Protein AF-A0A7V9EG16-F1 (afdb_monomer)

Sequence (128 aa):
WAEDGKLARIFVKDVEDPENFGVVLYSEGGAVTDIVEKAGVVDMRFDAPPSSHAVVGLYCYPPDVFDVITRLEPSSRGELEITDVNRHYAAEGRLEAREVEGWWEDAGKHWQHLADIGRRIDETGANK

pLDDT: mean 91.18, std 8.68, range [52.62, 98.0]

Mean predicted aligned error: 4.48 Å

Secondary structure (DSSP, 8-state):
--TTS--EEEEEEE-S-GGGSEEEEE-TTS-EEEEEESBTTTBTT-SS-S-SEEEEEEEE--TTHHHHHTT----TTS---HHHHHHHHHHTT-EEEEEPPS----TTS-HHHHHHHHHHHHHH-S--

Radius of gyration: 15.7 Å; Cα contacts (8 Å, |Δi|>4): 192; chains: 1; bounding box: 40×32×41 Å

Structure (mmCIF, N/CA/C/O backbone):
data_AF-A0A7V9EG16-F1
#
_entry.id   AF-A0A7V9EG16-F1
#
loop_
_atom_site.group_PDB
_atom_site.id
_atom_site.type_symbol
_atom_site.label_atom_id
_atom_site.label_alt_id
_atom_site.label_comp_id
_atom_site.label_asym_id
_atom_site.label_entity_id
_atom_site.label_seq_id
_atom_site.pdbx_PDB_ins_code
_atom_site.Cartn_x
_atom_site.Cartn_y
_atom_site.Cartn_z
_atom_site.occupancy
_atom_site.B_iso_or_equiv
_atom_site.auth_seq_id
_atom_site.auth_comp_id
_atom_site.auth_asym_id
_atom_site.auth_atom_id
_atom_site.pdbx_PDB_model_num
ATOM 1 N N . TRP A 1 1 ? 4.849 -15.185 9.551 1.00 60.38 1 TRP A N 1
ATOM 2 C CA . TRP A 1 1 ? 5.525 -13.888 9.324 1.00 60.38 1 TRP A CA 1
ATOM 3 C C . TRP A 1 1 ? 4.920 -12.760 10.161 1.00 60.38 1 TRP A C 1
ATOM 5 O O . TRP A 1 1 ? 5.605 -11.766 10.359 1.00 60.38 1 TRP A O 1
ATOM 15 N N . ALA A 1 2 ? 3.710 -12.928 10.705 1.00 58.22 2 ALA A N 1
ATOM 16 C CA . ALA A 1 2 ? 3.293 -12.286 11.949 1.00 58.22 2 ALA A CA 1
ATOM 17 C C . ALA A 1 2 ? 3.394 -13.339 13.064 1.00 58.22 2 ALA A C 1
ATOM 19 O O . ALA A 1 2 ? 2.846 -14.426 12.878 1.00 58.22 2 ALA A O 1
ATOM 20 N N . GLU A 1 3 ? 4.119 -13.069 14.152 1.00 57.41 3 GLU A N 1
ATOM 21 C CA . GLU A 1 3 ? 4.308 -14.027 15.262 1.00 57.41 3 GLU A CA 1
ATOM 22 C C . GLU A 1 3 ? 2.968 -14.491 15.860 1.00 57.41 3 GLU A C 1
ATOM 24 O O . GLU A 1 3 ? 2.828 -15.658 16.211 1.00 57.41 3 GLU A O 1
ATOM 29 N N . ASP A 1 4 ? 1.948 -13.628 15.816 1.00 71.69 4 ASP A N 1
ATOM 30 C CA . ASP A 1 4 ? 0.600 -13.918 16.317 1.00 71.69 4 ASP A CA 1
ATOM 31 C C . ASP A 1 4 ? -0.425 -14.264 15.224 1.00 71.69 4 ASP A C 1
ATOM 33 O O . ASP A 1 4 ? -1.602 -14.460 15.521 1.00 71.69 4 ASP A O 1
ATOM 37 N N . GLY A 1 5 ? -0.023 -14.290 13.946 1.00 79.62 5 GLY A N 1
ATOM 38 C CA . GLY A 1 5 ? -0.935 -14.574 12.828 1.00 79.62 5 GLY A CA 1
ATOM 39 C C . GLY A 1 5 ? -2.084 -13.569 12.666 1.00 79.62 5 GLY A C 1
ATOM 40 O O . GLY A 1 5 ? -3.101 -13.917 12.080 1.00 79.62 5 GLY A O 1
ATOM 41 N N . LYS A 1 6 ? -1.940 -12.347 13.200 1.00 88.62 6 LYS A N 1
ATOM 42 C CA . LYS A 1 6 ? -2.980 -11.300 13.204 1.00 88.62 6 LYS A CA 1
ATOM 43 C C . LYS A 1 6 ? -2.668 -10.087 12.334 1.00 88.62 6 LYS A C 1
ATOM 45 O O . LYS A 1 6 ? -3.546 -9.250 12.159 1.00 88.62 6 LYS A O 1
ATOM 50 N N . LEU A 1 7 ? -1.455 -9.951 11.811 1.00 95.12 7 LEU A N 1
ATOM 51 C CA . LEU A 1 7 ? -1.081 -8.783 11.011 1.00 95.12 7 LEU A CA 1
ATOM 52 C C . LEU A 1 7 ? -1.292 -9.060 9.526 1.00 95.12 7 LEU A C 1
ATOM 54 O O . LEU A 1 7 ? -1.050 -10.174 9.060 1.00 95.12 7 LEU A O 1
ATOM 58 N N . ALA A 1 8 ? -1.718 -8.032 8.806 1.00 96.75 8 ALA A N 1
ATOM 59 C CA . ALA A 1 8 ? -1.661 -7.951 7.359 1.00 96.75 8 ALA A CA 1
ATOM 60 C C . ALA A 1 8 ? -0.330 -7.323 6.934 1.00 96.75 8 ALA A C 1
ATOM 62 O O . ALA A 1 8 ? 0.271 -6.534 7.668 1.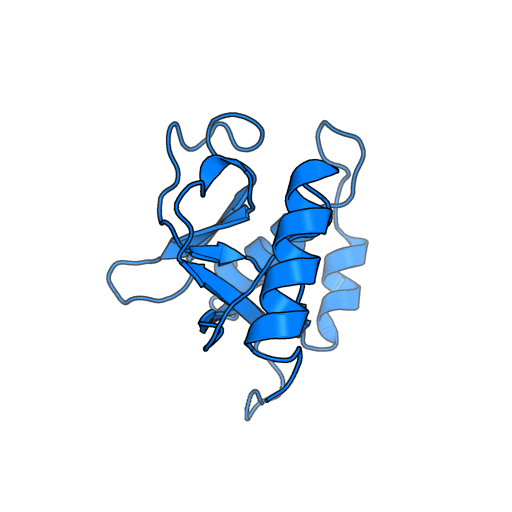00 96.75 8 ALA A O 1
ATOM 63 N N . ARG A 1 9 ? 0.138 -7.662 5.737 1.00 96.12 9 ARG A N 1
ATOM 64 C CA . ARG A 1 9 ? 1.346 -7.087 5.160 1.00 96.12 9 ARG A CA 1
ATOM 65 C C . ARG A 1 9 ? 1.148 -6.781 3.693 1.00 96.12 9 ARG A C 1
ATOM 67 O O . ARG A 1 9 ? 0.793 -7.657 2.906 1.00 96.12 9 ARG A O 1
ATOM 74 N N . ILE A 1 10 ? 1.453 -5.538 3.361 1.00 97.19 10 ILE A N 1
ATOM 75 C CA . ILE A 1 10 ? 1.633 -5.061 2.000 1.00 97.19 10 ILE A CA 1
ATOM 76 C C . ILE A 1 10 ? 3.116 -4.890 1.721 1.00 97.19 10 ILE A C 1
ATOM 78 O O . ILE A 1 10 ? 3.937 -4.711 2.629 1.00 97.19 10 ILE A O 1
ATOM 82 N N . PHE A 1 11 ? 3.444 -4.932 0.442 1.00 97.00 11 PHE A N 1
ATOM 83 C CA . PHE A 1 11 ? 4.778 -4.642 -0.038 1.00 97.00 11 PHE A CA 1
ATOM 84 C C . PHE A 1 11 ? 4.753 -3.324 -0.792 1.00 97.00 11 PHE A C 1
ATOM 86 O O . PHE A 1 11 ? 3.759 -3.008 -1.442 1.00 97.00 11 PHE A O 1
ATOM 93 N N . VAL A 1 12 ? 5.817 -2.539 -0.666 1.00 97.31 12 VAL A N 1
ATOM 94 C CA . VAL A 1 12 ? 5.898 -1.215 -1.278 1.00 97.31 12 VAL A CA 1
ATOM 95 C C . VAL A 1 12 ? 7.167 -1.043 -2.085 1.00 97.31 12 VAL A C 1
ATOM 97 O O . VAL A 1 12 ? 8.184 -1.686 -1.812 1.00 97.31 12 VAL A O 1
ATOM 100 N N . LYS A 1 13 ? 7.103 -0.149 -3.065 1.00 96.06 13 LYS A N 1
ATOM 101 C CA . LYS A 1 13 ? 8.253 0.306 -3.831 1.00 96.06 13 LYS A CA 1
ATOM 102 C C . LYS A 1 13 ? 8.255 1.828 -3.893 1.00 96.06 13 LYS A C 1
ATOM 104 O O . LYS A 1 13 ? 7.205 2.427 -4.104 1.00 96.06 13 LYS A O 1
ATOM 109 N N . ASP A 1 14 ? 9.427 2.425 -3.708 1.00 95.62 14 ASP A N 1
ATOM 110 C CA . ASP A 1 14 ? 9.649 3.834 -4.027 1.00 95.62 14 ASP A CA 1
ATOM 111 C C . ASP A 1 14 ? 9.601 4.029 -5.551 1.00 95.62 14 ASP A C 1
ATOM 113 O O . ASP A 1 14 ? 10.324 3.346 -6.287 1.00 95.62 14 ASP A O 1
ATOM 117 N N . VAL A 1 15 ? 8.706 4.900 -6.020 1.00 92.94 15 VAL A N 1
ATOM 118 C CA . VAL A 1 15 ? 8.456 5.155 -7.446 1.00 92.94 15 VAL A CA 1
ATOM 119 C C . VAL A 1 15 ? 8.457 6.646 -7.758 1.00 92.94 15 VAL A C 1
ATOM 121 O O . VAL A 1 15 ? 8.115 7.478 -6.920 1.00 92.94 15 VAL A O 1
ATOM 124 N N . GLU A 1 16 ? 8.795 6.982 -9.001 1.00 91.69 16 GLU A N 1
ATOM 125 C CA . GLU A 1 16 ? 8.799 8.369 -9.479 1.00 91.69 16 GLU A CA 1
ATOM 126 C C . GLU A 1 16 ? 7.392 8.896 -9.808 1.00 91.69 16 GLU A C 1
ATOM 128 O O . GLU A 1 16 ? 7.182 10.106 -9.774 1.00 91.69 16 GLU A O 1
ATOM 133 N N . ASP A 1 17 ? 6.432 8.007 -10.096 1.00 91.31 17 ASP A N 1
ATOM 134 C CA . ASP A 1 17 ? 5.059 8.326 -10.518 1.00 91.31 17 ASP A CA 1
ATOM 135 C C . ASP A 1 17 ? 3.966 7.776 -9.562 1.00 91.31 17 ASP A C 1
ATOM 137 O O . ASP A 1 17 ? 3.110 6.978 -9.972 1.00 91.31 17 ASP A O 1
ATOM 141 N N . PRO A 1 18 ? 3.983 8.152 -8.265 1.00 94.44 18 PRO A N 1
ATOM 142 C CA . PRO A 1 18 ? 3.109 7.586 -7.233 1.00 94.44 18 PRO A CA 1
ATOM 143 C C . PRO A 1 18 ? 1.606 7.822 -7.453 1.00 94.44 18 PRO A C 1
ATOM 145 O O . PRO A 1 18 ? 0.785 7.047 -6.965 1.00 94.44 18 PRO A O 1
ATOM 148 N N . GLU A 1 19 ? 1.214 8.845 -8.210 1.00 91.88 19 GLU A N 1
ATOM 149 C CA . GLU A 1 19 ? -0.182 9.166 -8.529 1.00 91.88 19 GLU A CA 1
ATOM 150 C C . GLU A 1 19 ? -0.908 8.064 -9.317 1.00 91.88 19 GLU A C 1
ATOM 152 O O . GLU A 1 19 ? -2.139 8.003 -9.320 1.00 91.88 19 GLU A O 1
ATOM 157 N N . ASN A 1 20 ? -0.158 7.168 -9.963 1.00 90.31 20 ASN A N 1
ATOM 158 C CA . ASN A 1 20 ? -0.713 6.065 -10.742 1.00 90.31 20 ASN A CA 1
ATOM 159 C C . ASN A 1 20 ? -1.129 4.859 -9.885 1.00 90.31 20 ASN A C 1
ATOM 161 O O . ASN A 1 20 ? -1.745 3.928 -10.417 1.00 90.31 20 ASN A O 1
ATOM 165 N N . PHE A 1 21 ? -0.836 4.873 -8.581 1.00 92.31 21 PHE A N 1
ATOM 166 C CA . PHE A 1 21 ? -0.960 3.718 -7.693 1.00 92.31 21 PHE A CA 1
ATOM 167 C C . PHE A 1 21 ? -1.740 4.021 -6.408 1.00 92.31 21 PHE A C 1
ATOM 169 O O . PHE A 1 21 ? -2.019 5.171 -6.066 1.00 92.31 21 PHE A O 1
ATOM 176 N N . GLY A 1 22 ? -2.064 2.960 -5.666 1.00 94.50 22 GLY A N 1
ATOM 177 C CA . GLY A 1 22 ? -2.352 3.066 -4.240 1.00 94.50 22 GLY A CA 1
ATOM 178 C C . GLY A 1 22 ? -1.058 3.333 -3.476 1.00 94.50 22 GLY A C 1
ATOM 179 O O . GLY A 1 22 ? -0.113 2.556 -3.597 1.00 94.50 22 GLY A O 1
ATOM 180 N N . VAL A 1 23 ? -0.997 4.415 -2.704 1.00 97.00 23 VAL A N 1
ATOM 181 C CA . VAL A 1 23 ? 0.203 4.818 -1.951 1.00 97.00 23 VAL A CA 1
ATOM 182 C C . VAL A 1 23 ? -0.044 4.840 -0.455 1.00 97.00 23 VAL A C 1
ATOM 184 O O . VAL A 1 23 ? -1.166 5.046 0.010 1.00 97.00 23 VAL A O 1
ATOM 187 N N . VAL A 1 24 ? 1.012 4.618 0.318 1.00 98.00 24 VAL A N 1
ATOM 188 C CA . VAL A 1 24 ? 0.899 4.503 1.772 1.00 98.00 24 VAL A CA 1
ATOM 189 C C . VAL A 1 24 ? 0.874 5.874 2.441 1.00 98.00 24 VAL A C 1
ATOM 191 O O . VAL A 1 24 ? 1.707 6.733 2.151 1.00 98.00 24 VAL A O 1
ATOM 194 N N . LEU A 1 25 ? -0.045 6.064 3.388 1.00 98.00 25 LEU A N 1
ATOM 195 C CA . LEU A 1 25 ? 0.019 7.144 4.364 1.00 98.00 25 LEU A CA 1
ATOM 196 C C . LEU A 1 25 ? 0.623 6.608 5.663 1.00 98.00 25 LEU A C 1
ATOM 198 O O . LEU A 1 25 ? 0.145 5.622 6.232 1.00 98.00 25 LEU A O 1
ATOM 202 N N . TYR A 1 26 ? 1.662 7.284 6.142 1.00 97.38 26 TYR A N 1
ATOM 203 C CA . TYR A 1 26 ? 2.315 6.969 7.404 1.00 97.38 26 TYR A CA 1
ATOM 204 C C . TYR A 1 26 ? 1.930 7.985 8.480 1.00 97.38 26 TYR A C 1
ATOM 206 O O . TYR A 1 26 ? 1.737 9.169 8.206 1.00 97.38 26 TYR A O 1
ATOM 214 N N . SER A 1 27 ? 1.867 7.529 9.727 1.00 96.50 27 SER A N 1
ATOM 215 C CA . SER A 1 27 ? 1.940 8.418 10.891 1.00 96.50 27 SER A CA 1
ATOM 216 C C . SER A 1 27 ? 3.359 8.965 11.075 1.00 96.50 27 SER A C 1
ATOM 218 O O . SER A 1 27 ? 4.321 8.424 10.529 1.00 96.50 27 SER A O 1
ATOM 220 N N . GLU A 1 28 ? 3.517 9.970 11.941 1.00 94.75 28 GLU A N 1
ATOM 221 C CA . GLU A 1 28 ? 4.836 10.484 12.348 1.00 94.75 28 GLU A CA 1
ATOM 222 C C . GLU A 1 28 ? 5.756 9.392 12.929 1.00 94.75 28 GLU A C 1
ATOM 224 O O . GLU A 1 28 ? 6.974 9.473 12.806 1.00 94.75 28 GLU A O 1
ATOM 229 N N . GLY A 1 29 ? 5.181 8.344 13.532 1.00 93.44 29 GLY A N 1
ATOM 230 C CA . GLY A 1 29 ? 5.916 7.195 14.068 1.00 93.44 29 GLY A CA 1
ATOM 231 C C . GLY A 1 29 ? 6.274 6.120 13.034 1.00 93.44 29 GLY A C 1
ATOM 232 O O . GLY A 1 29 ? 6.800 5.078 13.417 1.00 93.44 29 GLY A O 1
ATOM 233 N N . GLY A 1 30 ? 5.957 6.324 11.751 1.00 93.19 30 GLY A N 1
ATOM 234 C CA . GLY A 1 30 ? 6.242 5.377 10.667 1.00 93.19 30 GLY A CA 1
ATOM 235 C C . GLY A 1 30 ? 5.267 4.198 10.553 1.00 93.19 30 GLY A C 1
ATOM 236 O O . GLY A 1 30 ? 5.469 3.318 9.720 1.00 93.19 30 GLY A O 1
ATOM 237 N N . ALA A 1 31 ? 4.199 4.162 11.356 1.00 95.56 31 ALA A N 1
ATOM 238 C CA . ALA A 1 31 ? 3.136 3.163 11.211 1.00 95.56 31 ALA A CA 1
ATOM 239 C C . ALA A 1 31 ? 2.211 3.513 10.036 1.00 95.56 31 ALA A C 1
ATOM 241 O O . ALA A 1 31 ? 1.925 4.693 9.829 1.00 95.56 31 ALA A O 1
ATOM 242 N N . VAL A 1 32 ? 1.718 2.502 9.313 1.00 97.62 32 VAL A N 1
ATOM 243 C CA . VAL A 1 32 ? 0.745 2.679 8.223 1.00 97.62 32 VAL A CA 1
ATOM 244 C C . VAL A 1 32 ? -0.620 3.036 8.802 1.00 97.62 32 VAL A C 1
ATOM 246 O O . VAL A 1 32 ? -1.158 2.277 9.605 1.00 97.62 32 VAL A O 1
ATOM 249 N N . THR A 1 33 ? -1.181 4.172 8.395 1.00 97.31 33 THR A N 1
ATOM 250 C CA . THR A 1 33 ? -2.466 4.675 8.911 1.00 97.31 33 THR A CA 1
ATOM 251 C C . THR A 1 33 ? -3.578 4.692 7.874 1.00 97.31 33 THR A C 1
ATOM 253 O O . THR A 1 33 ? -4.745 4.596 8.244 1.00 97.31 33 THR A O 1
ATOM 256 N N . ASP A 1 34 ? -3.242 4.792 6.590 1.00 97.56 34 ASP A N 1
ATOM 257 C CA . ASP A 1 34 ? -4.199 4.753 5.482 1.00 97.56 34 ASP A CA 1
ATOM 258 C C . ASP A 1 34 ? -3.475 4.306 4.199 1.00 97.56 34 ASP A C 1
ATOM 260 O O . ASP A 1 34 ? -2.243 4.321 4.124 1.00 97.56 34 ASP A O 1
ATOM 264 N N . ILE A 1 35 ? -4.247 3.934 3.183 1.00 97.19 35 ILE A N 1
ATOM 265 C CA . ILE A 1 35 ? -3.784 3.764 1.805 1.00 97.19 35 ILE A CA 1
ATOM 266 C C . ILE A 1 35 ? -4.605 4.704 0.926 1.00 97.19 35 ILE A C 1
ATOM 268 O O . ILE A 1 35 ? -5.831 4.744 1.013 1.00 97.19 35 ILE A O 1
ATOM 272 N N . VAL A 1 36 ? -3.948 5.468 0.066 1.00 95.81 36 VAL A N 1
ATOM 273 C CA . VAL A 1 36 ? -4.590 6.454 -0.806 1.00 95.81 36 VAL A CA 1
ATOM 274 C C . VAL A 1 36 ? -4.560 5.933 -2.235 1.00 95.81 36 VAL A C 1
ATOM 276 O O . VAL A 1 36 ? -3.495 5.865 -2.840 1.00 95.81 36 VAL A O 1
ATOM 279 N N . GLU A 1 37 ? -5.718 5.549 -2.772 1.00 94.38 37 GLU A N 1
ATOM 280 C CA . GLU A 1 37 ? -5.845 5.105 -4.165 1.00 94.38 37 GLU A CA 1
ATOM 281 C C . GLU A 1 37 ? -5.759 6.311 -5.107 1.00 94.38 37 GLU A C 1
ATOM 283 O O . GLU A 1 37 ? -6.661 7.147 -5.091 1.00 94.38 37 GLU A O 1
ATOM 288 N N . LYS A 1 38 ? -4.697 6.403 -5.921 1.00 91.56 38 LYS A N 1
ATOM 289 C CA . LYS A 1 38 ? -4.518 7.405 -6.993 1.00 91.56 38 LYS A CA 1
ATOM 290 C C . LYS A 1 38 ? -4.964 8.810 -6.581 1.00 91.56 38 LYS A C 1
ATOM 292 O O . LYS A 1 38 ? -6.013 9.299 -7.020 1.00 91.56 38 LYS A O 1
ATOM 297 N N . ALA A 1 39 ? -4.190 9.415 -5.678 1.00 93.69 39 ALA A N 1
ATOM 298 C CA . ALA A 1 39 ? -4.488 10.714 -5.074 1.00 93.69 39 ALA A CA 1
ATOM 299 C C . ALA A 1 39 ? -4.897 11.761 -6.129 1.00 93.69 39 ALA A C 1
ATOM 301 O O . ALA A 1 39 ? -4.234 11.912 -7.154 1.00 93.69 39 ALA A O 1
ATOM 302 N N . GLY A 1 40 ? -6.011 12.454 -5.888 1.00 91.81 40 GLY A N 1
ATOM 303 C CA . GLY A 1 40 ? -6.545 13.498 -6.768 1.00 91.81 40 GLY A CA 1
ATOM 304 C C . GLY A 1 40 ? -7.317 12.987 -7.992 1.00 91.81 40 GLY A C 1
ATOM 305 O O . GLY A 1 40 ? -7.870 13.795 -8.739 1.00 91.81 40 GLY A O 1
ATOM 306 N N . VAL A 1 41 ? -7.383 11.667 -8.201 1.00 89.50 41 VAL A N 1
ATOM 307 C CA . VAL A 1 41 ? -8.110 11.038 -9.318 1.00 89.50 41 VAL A CA 1
ATOM 308 C C . VAL A 1 41 ? -9.193 10.089 -8.818 1.00 89.50 41 VAL A C 1
ATOM 310 O O . VAL A 1 41 ? -10.334 10.163 -9.275 1.00 89.50 41 VAL A O 1
ATOM 313 N N . VAL A 1 42 ? -8.843 9.187 -7.897 1.00 88.69 42 VAL A N 1
ATOM 314 C CA . VAL A 1 42 ? -9.788 8.232 -7.296 1.00 88.69 42 VAL A CA 1
ATOM 315 C C . VAL A 1 42 ? -10.097 8.644 -5.864 1.00 88.69 42 VAL A C 1
ATOM 317 O O . VAL A 1 42 ? -11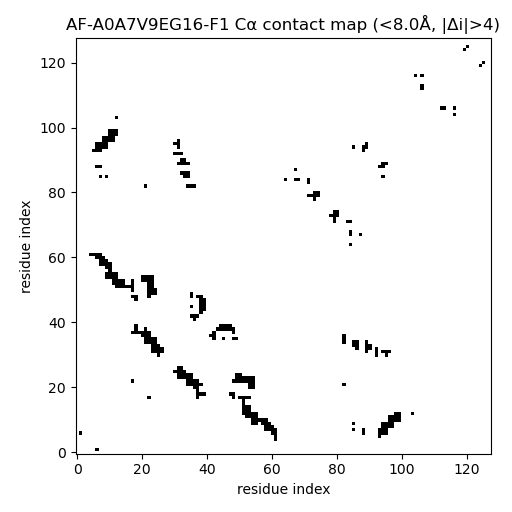.263 8.804 -5.504 1.00 88.69 42 VAL A O 1
ATOM 320 N N . ASP A 1 43 ? -9.063 8.872 -5.058 1.00 90.19 43 ASP A N 1
ATOM 321 C CA . ASP A 1 43 ? -9.213 9.404 -3.711 1.00 90.19 43 ASP A CA 1
ATOM 322 C C . ASP A 1 43 ? -9.052 10.929 -3.699 1.00 90.19 43 ASP A C 1
ATOM 324 O O . ASP A 1 43 ? -7.946 11.470 -3.743 1.00 90.19 43 ASP A O 1
ATOM 328 N N . MET A 1 44 ? -10.185 11.626 -3.617 1.00 91.88 44 MET A N 1
ATOM 329 C CA . MET A 1 44 ? -10.251 13.091 -3.613 1.00 91.88 44 MET A CA 1
ATOM 330 C C . MET A 1 44 ? -9.958 13.713 -2.239 1.00 91.88 44 MET A C 1
ATOM 332 O O . MET A 1 44 ? -10.038 14.930 -2.095 1.00 91.88 44 MET A O 1
ATOM 336 N N . ARG A 1 45 ? -9.651 12.911 -1.206 1.00 94.12 45 ARG A N 1
ATOM 337 C CA . ARG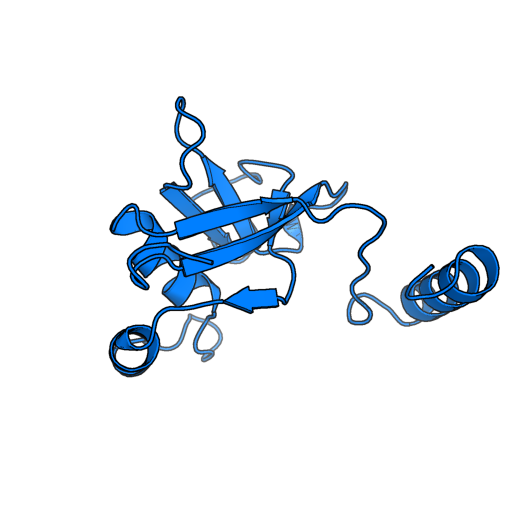 A 1 45 ? -9.240 13.438 0.110 1.00 94.12 45 ARG A CA 1
ATOM 338 C C . ARG A 1 45 ? -7.828 14.035 0.074 1.00 94.12 45 ARG A C 1
ATOM 340 O O . ARG A 1 45 ? -7.461 14.759 0.996 1.00 94.12 45 ARG A O 1
ATOM 347 N N . PHE A 1 46 ? -7.053 13.719 -0.964 1.00 94.25 46 PHE A N 1
ATOM 348 C CA . PHE A 1 46 ? -5.661 14.119 -1.133 1.00 94.25 46 PHE A CA 1
ATOM 349 C C . PHE A 1 46 ? -5.452 14.714 -2.527 1.00 94.25 46 PHE A C 1
ATOM 351 O O . PHE A 1 46 ? -5.703 14.040 -3.520 1.00 94.25 46 PHE A O 1
ATOM 358 N N . ASP A 1 47 ? -4.940 15.943 -2.601 1.00 94.31 47 ASP A N 1
ATOM 359 C CA . ASP A 1 47 ? -4.621 16.603 -3.879 1.00 94.31 47 ASP A CA 1
ATOM 360 C C . ASP A 1 47 ? -3.286 16.125 -4.483 1.00 94.31 47 ASP A C 1
ATOM 362 O O . ASP A 1 47 ? -3.000 16.376 -5.652 1.00 94.31 47 ASP A O 1
ATOM 366 N N . ALA A 1 48 ? -2.451 15.454 -3.683 1.00 95.31 48 ALA A N 1
ATOM 367 C CA . ALA A 1 48 ? -1.173 14.884 -4.093 1.00 95.31 48 ALA A CA 1
ATOM 368 C C . ALA A 1 48 ? -0.848 13.620 -3.271 1.00 95.31 48 ALA A C 1
ATOM 370 O O . ALA A 1 48 ? -1.332 13.493 -2.139 1.00 95.31 48 ALA A O 1
ATOM 371 N N . PRO A 1 49 ? -0.022 12.695 -3.797 1.00 96.88 49 PRO A N 1
ATOM 372 C CA . PRO A 1 49 ? 0.391 11.491 -3.078 1.00 96.88 49 PRO A CA 1
ATOM 373 C C . PRO A 1 49 ? 1.090 11.827 -1.746 1.00 96.88 49 PRO A C 1
ATOM 375 O O . PRO A 1 49 ? 2.053 12.596 -1.746 1.00 96.88 49 PRO A O 1
ATOM 378 N N . PRO A 1 50 ? 0.656 11.261 -0.602 1.00 96.44 50 PRO A N 1
ATOM 379 C CA . PRO A 1 50 ? 1.284 11.519 0.699 1.00 96.44 50 PRO A CA 1
ATOM 380 C C . PRO A 1 50 ? 2.661 10.858 0.870 1.00 96.44 50 PRO A C 1
ATOM 382 O O . PRO A 1 50 ? 3.386 11.184 1.809 1.00 96.44 50 PRO A O 1
ATOM 385 N N . SER A 1 51 ? 3.017 9.916 -0.003 1.00 97.50 51 SER A N 1
ATOM 386 C CA . SER A 1 51 ? 4.346 9.315 -0.090 1.00 97.50 51 SER A CA 1
ATOM 387 C C . SER A 1 51 ? 4.617 8.825 -1.514 1.00 97.50 51 SER A C 1
ATOM 389 O O . SER A 1 51 ? 3.692 8.705 -2.321 1.00 97.50 51 SER A O 1
ATOM 391 N N . SER A 1 52 ? 5.879 8.513 -1.807 1.00 96.69 52 SER A N 1
ATOM 392 C CA . SER A 1 52 ? 6.296 7.832 -3.039 1.00 96.69 52 SER A CA 1
ATOM 393 C C . SER A 1 52 ? 6.220 6.300 -2.941 1.00 96.69 52 SER A C 1
ATOM 395 O O . SER A 1 52 ? 6.562 5.599 -3.889 1.00 96.69 52 SER A O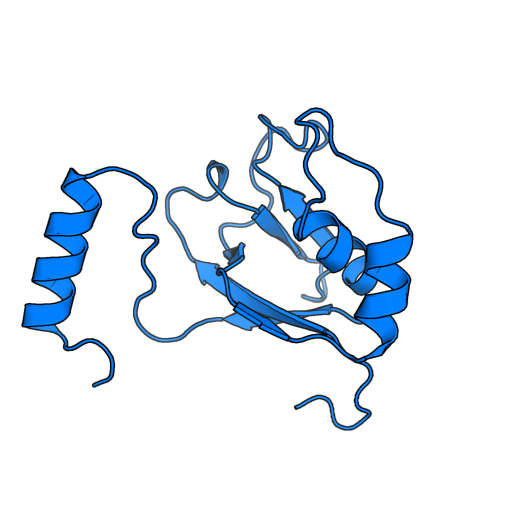 1
ATOM 397 N N . HIS A 1 53 ? 5.766 5.753 -1.807 1.00 97.56 53 HIS A N 1
ATOM 398 C CA . HIS A 1 53 ? 5.677 4.311 -1.587 1.00 97.56 53 HIS A CA 1
ATOM 399 C C . HIS A 1 53 ? 4.393 3.744 -2.196 1.00 97.56 53 HIS A C 1
ATOM 401 O O . HIS A 1 53 ? 3.341 3.704 -1.548 1.00 97.56 53 HIS A O 1
ATOM 407 N N . ALA A 1 54 ? 4.501 3.275 -3.437 1.00 96.25 54 ALA A N 1
ATOM 408 C CA . ALA A 1 54 ? 3.435 2.581 -4.143 1.00 96.25 54 ALA A CA 1
ATOM 409 C C . ALA A 1 54 ? 3.270 1.151 -3.623 1.00 96.25 54 ALA A C 1
ATOM 411 O O . ALA A 1 54 ? 4.249 0.425 -3.433 1.00 96.25 54 ALA A O 1
ATOM 412 N N . VAL A 1 55 ? 2.022 0.739 -3.412 1.00 96.44 55 VAL A N 1
ATOM 413 C CA . VAL A 1 55 ? 1.667 -0.623 -3.020 1.00 96.44 55 VAL A CA 1
ATOM 414 C C . VAL A 1 55 ? 1.877 -1.558 -4.207 1.00 96.44 55 VAL A C 1
ATOM 416 O O . VAL A 1 55 ? 1.232 -1.446 -5.247 1.00 96.44 55 VAL A O 1
ATOM 419 N N . VAL A 1 56 ? 2.779 -2.513 -4.022 1.00 94.62 56 VAL A N 1
ATOM 420 C CA . VAL A 1 56 ? 3.046 -3.598 -4.961 1.00 94.62 56 VAL A CA 1
ATOM 421 C C . VAL A 1 56 ? 1.879 -4.586 -4.934 1.00 94.62 56 VAL A C 1
ATOM 423 O O . VAL A 1 56 ? 1.265 -4.807 -3.891 1.00 94.62 56 VAL A O 1
ATOM 426 N N . GLY A 1 57 ? 1.613 -5.236 -6.071 1.00 92.75 57 GLY A N 1
ATOM 427 C CA . GLY A 1 57 ? 0.596 -6.282 -6.244 1.00 92.75 57 GLY A CA 1
ATOM 428 C C . GLY A 1 57 ? 0.867 -7.598 -5.494 1.00 92.75 57 GLY A C 1
ATOM 429 O O . GLY A 1 57 ? 0.621 -8.674 -6.034 1.00 92.75 57 GLY A O 1
ATOM 430 N N . LEU A 1 58 ? 1.407 -7.530 -4.276 1.00 94.12 58 LEU A N 1
ATOM 431 C CA . LEU A 1 58 ? 1.660 -8.649 -3.378 1.00 94.12 58 LEU A CA 1
ATOM 432 C C . LEU A 1 58 ? 1.080 -8.315 -2.003 1.00 94.12 58 LEU A C 1
ATOM 434 O O . LEU A 1 58 ? 1.465 -7.333 -1.369 1.00 94.12 58 LEU A O 1
ATOM 438 N N . TYR A 1 59 ? 0.178 -9.169 -1.531 1.00 95.69 59 TYR A N 1
ATOM 439 C CA . TYR A 1 59 ? -0.584 -8.942 -0.311 1.00 95.69 59 TYR A CA 1
ATOM 440 C C . TYR A 1 59 ? -0.610 -10.218 0.516 1.00 95.69 59 TYR A C 1
ATOM 442 O O . TYR A 1 59 ? -0.881 -11.302 -0.006 1.00 95.69 59 TYR A O 1
ATOM 450 N N . CYS A 1 60 ? -0.363 -10.093 1.814 1.00 96.06 60 CYS A N 1
ATOM 451 C CA . CYS A 1 60 ? -0.460 -11.205 2.743 1.00 96.06 60 CYS A CA 1
ATOM 452 C C . CYS A 1 60 ? -1.413 -10.822 3.877 1.00 96.06 60 CYS A C 1
ATOM 454 O O . CYS A 1 60 ? -1.177 -9.836 4.571 1.00 96.06 60 CYS A O 1
ATOM 456 N N . TYR A 1 61 ? -2.461 -11.616 4.099 1.00 96.44 61 TYR A N 1
ATOM 457 C CA . TYR A 1 61 ? -3.482 -11.323 5.106 1.00 96.44 61 TYR A CA 1
ATOM 458 C C . TYR A 1 61 ? -3.681 -12.472 6.098 1.00 96.44 61 TYR A C 1
ATOM 460 O O . TYR A 1 61 ? -3.430 -13.634 5.755 1.00 96.44 61 TYR A O 1
ATOM 468 N N . PRO A 1 62 ? -4.155 -12.169 7.318 1.00 95.81 62 PRO A N 1
ATOM 469 C CA . PRO A 1 62 ? -4.681 -13.180 8.217 1.00 95.81 62 PRO A CA 1
ATOM 470 C C . PRO A 1 62 ? -6.024 -13.747 7.717 1.00 95.81 62 PRO A C 1
ATOM 472 O O . PRO A 1 62 ? -6.673 -13.141 6.864 1.00 95.81 62 PRO A O 1
ATOM 475 N N . PRO A 1 63 ? -6.471 -14.910 8.235 1.00 95.06 63 PRO A N 1
ATOM 476 C CA . PRO A 1 63 ? -7.703 -15.557 7.772 1.00 95.06 63 PRO A CA 1
ATOM 477 C C . PRO A 1 63 ? -8.982 -14.723 7.934 1.00 95.06 63 PRO A C 1
ATOM 479 O O . PRO A 1 63 ? -9.948 -14.964 7.218 1.00 95.06 63 PRO A O 1
ATOM 482 N N . ASP A 1 64 ? -9.005 -13.744 8.841 1.00 95.50 64 ASP A N 1
ATOM 483 C CA . ASP A 1 64 ? -10.151 -12.844 9.033 1.00 95.50 64 ASP A CA 1
ATOM 484 C C . ASP A 1 64 ? -10.408 -11.923 7.827 1.00 95.50 64 ASP A C 1
ATOM 486 O O . ASP A 1 64 ? -11.472 -11.317 7.739 1.00 95.50 64 ASP A O 1
ATOM 490 N N . VAL A 1 65 ? -9.503 -11.882 6.840 1.00 97.25 65 VAL A N 1
ATOM 491 C CA . VAL A 1 65 ? -9.706 -11.146 5.582 1.00 97.25 65 VAL A CA 1
ATOM 492 C C . VAL A 1 65 ? -10.972 -11.581 4.856 1.00 97.25 65 VAL A C 1
ATOM 494 O O . VAL A 1 65 ? -11.619 -10.762 4.209 1.00 97.25 65 VAL A O 1
ATOM 497 N N . PHE A 1 66 ? -11.371 -12.849 4.992 1.00 96.88 66 PHE A N 1
ATOM 498 C CA . PHE A 1 66 ? -12.597 -13.350 4.379 1.00 96.88 66 PHE A CA 1
ATOM 499 C C . PHE A 1 66 ? -13.850 -12.688 4.970 1.00 96.88 66 PHE A C 1
ATOM 501 O O . PHE A 1 66 ? -14.815 -12.462 4.244 1.00 96.88 66 PHE A O 1
ATOM 508 N N . ASP A 1 67 ? -13.824 -12.294 6.244 1.00 96.69 67 ASP A N 1
ATOM 509 C CA . ASP A 1 67 ? -14.913 -11.521 6.842 1.00 96.69 67 ASP A CA 1
ATOM 510 C C . ASP A 1 67 ? -14.894 -10.071 6.343 1.00 96.69 67 ASP A C 1
ATOM 512 O O . ASP A 1 67 ? -15.951 -9.494 6.091 1.00 96.69 67 ASP A O 1
ATOM 516 N N . VAL A 1 68 ? -13.705 -9.493 6.140 1.00 96.75 68 VAL A N 1
ATOM 517 C CA . VAL A 1 68 ? -13.535 -8.129 5.610 1.00 96.75 68 VAL A CA 1
ATOM 518 C C . VAL A 1 68 ? -14.085 -8.020 4.189 1.00 96.75 68 VAL A C 1
ATOM 520 O O . VAL A 1 68 ? -14.930 -7.166 3.926 1.00 96.75 68 VAL A O 1
ATOM 523 N N . ILE A 1 69 ? -13.677 -8.917 3.283 1.00 96.88 69 ILE A N 1
ATOM 524 C CA . ILE A 1 69 ? -14.092 -8.863 1.870 1.00 96.88 69 ILE A CA 1
ATOM 525 C C . ILE A 1 69 ? -15.607 -9.008 1.694 1.00 96.88 69 ILE A C 1
ATOM 527 O O . ILE A 1 69 ? -16.166 -8.430 0.768 1.00 96.88 69 ILE A O 1
ATOM 531 N N . THR A 1 70 ? -16.291 -9.743 2.581 1.00 96.81 70 THR A N 1
ATOM 532 C CA . THR A 1 70 ? -17.754 -9.926 2.493 1.00 96.81 70 THR A CA 1
ATOM 533 C C . THR A 1 70 ? -18.545 -8.661 2.812 1.00 96.81 70 THR A C 1
ATOM 535 O O . THR A 1 70 ? -19.733 -8.597 2.503 1.00 96.81 70 THR A O 1
ATOM 538 N N . ARG A 1 71 ? -17.903 -7.665 3.432 1.00 95.62 71 ARG A N 1
ATOM 539 C CA . ARG A 1 71 ? -18.512 -6.391 3.834 1.00 95.62 71 ARG A CA 1
ATOM 540 C C . ARG A 1 71 ? -18.139 -5.232 2.914 1.00 95.62 71 ARG A C 1
ATOM 542 O O . ARG A 1 71 ? -18.609 -4.125 3.152 1.00 95.62 71 ARG A O 1
ATOM 549 N N . LEU A 1 72 ? -17.281 -5.463 1.919 1.00 95.38 72 LEU A N 1
ATOM 550 C CA . LEU A 1 72 ? -16.896 -4.421 0.974 1.00 95.38 72 LEU A CA 1
ATOM 551 C C . LEU A 1 72 ? -18.084 -4.014 0.105 1.00 95.38 72 LEU A C 1
ATOM 553 O O . LEU A 1 72 ? -18.882 -4.849 -0.325 1.00 95.38 72 LEU A O 1
ATOM 557 N N . GLU A 1 73 ? -18.148 -2.723 -0.192 1.00 94.19 73 GLU A N 1
ATOM 558 C CA . GLU A 1 73 ? -19.089 -2.155 -1.145 1.00 94.19 73 GLU A CA 1
ATOM 559 C C . GLU A 1 73 ? -18.342 -1.790 -2.434 1.00 94.19 73 GLU A C 1
ATOM 561 O O . GLU A 1 73 ? -17.174 -1.400 -2.371 1.00 94.19 73 GLU A O 1
ATOM 566 N N . PRO A 1 74 ? -18.973 -1.920 -3.614 1.00 93.50 74 PRO A N 1
ATOM 567 C CA . PRO A 1 74 ? -18.352 -1.491 -4.858 1.00 93.50 74 PRO A CA 1
ATOM 568 C C . PRO A 1 74 ? -17.998 -0.000 -4.830 1.00 93.50 74 PRO A C 1
ATOM 570 O O . PRO A 1 74 ? -18.804 0.831 -4.406 1.00 93.50 74 PRO A O 1
ATOM 573 N N . SE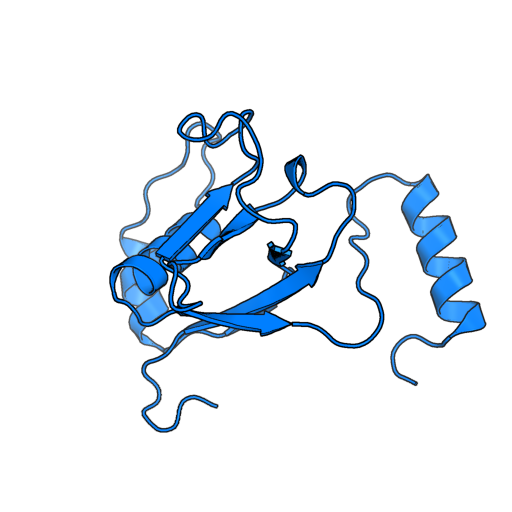R A 1 75 ? -16.821 0.344 -5.347 1.00 87.12 75 SER A N 1
ATOM 574 C CA . SER A 1 75 ? -16.389 1.726 -5.532 1.00 87.12 75 SER A CA 1
ATOM 575 C C . SER A 1 75 ? -17.255 2.453 -6.568 1.00 87.12 75 SER A C 1
ATOM 577 O O . SER A 1 75 ? -18.122 1.869 -7.225 1.00 87.12 75 SER A O 1
ATOM 579 N N . SER A 1 76 ? -16.984 3.740 -6.799 1.00 84.94 76 SER A N 1
ATOM 580 C CA . SER A 1 76 ? -17.618 4.506 -7.885 1.00 84.94 76 SER A CA 1
ATOM 581 C C . SER A 1 76 ? -17.389 3.895 -9.278 1.00 84.94 76 SER A C 1
ATOM 583 O O . SER A 1 76 ? -18.131 4.204 -10.210 1.00 84.94 76 SER A O 1
ATOM 585 N N . ARG A 1 77 ? -16.395 3.005 -9.417 1.00 85.62 77 ARG A N 1
ATOM 586 C CA . ARG A 1 77 ? -16.099 2.234 -10.633 1.00 85.62 77 ARG A CA 1
ATOM 587 C C . ARG A 1 77 ? -16.862 0.908 -10.717 1.00 85.62 77 ARG A C 1
ATOM 589 O O . ARG A 1 77 ? -16.800 0.243 -11.746 1.00 85.62 77 ARG A O 1
ATOM 596 N N . GLY A 1 78 ? -17.579 0.523 -9.663 1.00 90.62 78 GLY A N 1
ATOM 597 C CA . GLY A 1 78 ? -18.256 -0.769 -9.559 1.00 90.62 78 GLY A CA 1
ATOM 598 C C . GLY A 1 78 ? -17.323 -1.936 -9.219 1.00 90.62 78 GLY A C 1
ATOM 599 O O . GLY A 1 78 ? -17.712 -3.086 -9.412 1.00 90.62 78 GLY A O 1
ATOM 600 N N . GLU A 1 79 ? -16.112 -1.663 -8.726 1.00 91.00 79 GLU A N 1
ATOM 601 C CA . GLU A 1 79 ? -15.110 -2.669 -8.350 1.00 91.00 79 GLU A CA 1
ATOM 602 C C . GLU A 1 79 ? -15.027 -2.819 -6.826 1.00 91.00 79 GLU A C 1
ATOM 604 O O . GLU A 1 79 ? -15.256 -1.863 -6.090 1.00 91.00 79 GLU A O 1
ATOM 609 N N . LEU A 1 80 ? -14.695 -4.020 -6.342 1.00 93.38 80 LEU A N 1
ATOM 610 C CA . LEU A 1 80 ? -14.302 -4.219 -4.945 1.00 93.38 80 LEU A CA 1
ATOM 611 C C . LEU A 1 80 ? -12.797 -3.973 -4.842 1.00 93.38 80 LEU A C 1
ATOM 613 O O . LEU A 1 80 ? -12.005 -4.734 -5.399 1.00 93.38 80 LEU A O 1
ATOM 617 N N . GLU A 1 81 ? -12.411 -2.904 -4.156 1.00 91.12 81 GLU A N 1
ATOM 618 C CA . GLU A 1 81 ? -11.034 -2.417 -4.172 1.00 91.12 81 GLU A CA 1
ATOM 619 C C . GLU A 1 81 ? -10.182 -3.134 -3.116 1.00 91.12 81 GLU A C 1
ATOM 621 O O . GLU A 1 81 ? -10.515 -3.164 -1.928 1.00 91.12 81 GLU A O 1
ATOM 626 N N . ILE A 1 82 ? -9.014 -3.649 -3.513 1.00 94.88 82 ILE A N 1
ATOM 627 C CA . ILE A 1 82 ? -8.037 -4.193 -2.552 1.00 94.88 82 ILE A CA 1
ATOM 628 C C . ILE A 1 82 ? -7.548 -3.114 -1.574 1.00 94.88 82 ILE A C 1
ATOM 630 O O . ILE A 1 82 ? -7.211 -3.404 -0.423 1.00 94.88 82 ILE A O 1
ATOM 634 N N . THR A 1 83 ? -7.558 -1.852 -2.010 1.00 93.81 83 THR A N 1
ATOM 635 C CA . THR A 1 83 ? -7.219 -0.698 -1.181 1.00 93.81 83 THR A CA 1
ATOM 636 C C . THR A 1 83 ? -8.141 -0.585 0.033 1.00 93.81 83 THR A C 1
ATOM 638 O O . THR A 1 83 ? -7.648 -0.300 1.121 1.00 93.81 83 THR A O 1
ATOM 641 N N . ASP A 1 84 ? -9.425 -0.932 -0.074 1.00 94.69 84 ASP A N 1
ATOM 642 C CA . ASP A 1 84 ? -10.344 -0.885 1.070 1.00 94.69 84 ASP A CA 1
ATOM 643 C C . ASP A 1 84 ? -10.072 -1.998 2.094 1.00 94.69 84 ASP A C 1
ATOM 645 O O . ASP A 1 84 ? -10.159 -1.763 3.302 1.00 94.69 84 ASP A O 1
ATOM 649 N N . VAL A 1 85 ? -9.627 -3.179 1.645 1.00 97.38 85 VAL A N 1
ATOM 650 C CA . VAL A 1 85 ? -9.117 -4.226 2.552 1.00 97.38 85 VAL A CA 1
ATOM 651 C C . VAL A 1 85 ? -7.893 -3.717 3.309 1.00 97.38 85 VAL A C 1
ATOM 653 O O . VAL A 1 85 ? -7.803 -3.864 4.527 1.00 97.38 85 VAL A O 1
ATOM 656 N N . ASN A 1 86 ? -6.947 -3.088 2.607 1.00 97.62 86 ASN A N 1
ATOM 657 C CA . ASN A 1 86 ? -5.747 -2.549 3.242 1.00 97.62 86 ASN A CA 1
ATOM 658 C C . ASN A 1 86 ? -6.093 -1.459 4.263 1.00 97.62 86 ASN A C 1
ATOM 660 O O . ASN A 1 86 ? -5.581 -1.489 5.381 1.00 97.62 86 ASN A O 1
ATOM 664 N N . ARG A 1 87 ? -7.006 -0.543 3.923 1.00 96.88 87 ARG A N 1
ATOM 665 C CA . ARG A 1 87 ? -7.495 0.497 4.840 1.00 96.88 87 ARG A CA 1
ATOM 666 C C . ARG A 1 87 ? -8.103 -0.075 6.105 1.00 96.88 87 ARG A C 1
ATOM 668 O O . ARG A 1 87 ? -7.826 0.442 7.182 1.00 96.88 87 ARG A O 1
ATOM 675 N N . HIS A 1 88 ? -8.888 -1.145 5.990 1.00 97.25 88 HIS A N 1
ATOM 676 C CA . HIS A 1 88 ? -9.454 -1.823 7.150 1.00 97.25 88 HIS A CA 1
ATOM 677 C C . HIS A 1 88 ? -8.354 -2.254 8.134 1.00 97.25 88 HIS A C 1
ATOM 679 O O . HIS A 1 88 ? -8.389 -1.874 9.303 1.00 97.25 88 HIS A O 1
ATOM 685 N N . TYR A 1 89 ? -7.319 -2.953 7.658 1.00 97.56 89 TYR A N 1
ATOM 686 C CA . TYR A 1 89 ? -6.204 -3.359 8.519 1.00 97.56 89 TYR A CA 1
ATOM 687 C C . TYR A 1 89 ? -5.350 -2.179 9.006 1.00 97.56 89 TYR A C 1
ATOM 689 O O . TYR A 1 89 ? -4.841 -2.230 10.126 1.00 97.56 89 TYR A O 1
ATOM 697 N N . ALA A 1 90 ? -5.187 -1.120 8.207 1.00 97.44 90 ALA A N 1
ATOM 698 C CA . ALA A 1 90 ? -4.467 0.089 8.612 1.00 97.44 90 ALA A CA 1
ATOM 699 C C . ALA A 1 90 ? -5.182 0.810 9.765 1.00 97.44 90 ALA A C 1
ATOM 701 O O . ALA A 1 90 ? -4.554 1.145 10.768 1.00 97.44 90 ALA A O 1
ATOM 702 N N . ALA A 1 91 ? -6.506 0.960 9.670 1.00 96.69 91 ALA A N 1
ATOM 703 C CA . ALA A 1 91 ? -7.336 1.572 10.704 1.00 96.69 91 ALA A CA 1
ATOM 704 C C . ALA A 1 91 ? -7.306 0.787 12.028 1.00 96.69 91 ALA A C 1
ATOM 706 O O . ALA A 1 91 ? -7.387 1.381 13.102 1.00 96.69 91 ALA A O 1
ATOM 707 N N . GLU A 1 92 ? -7.142 -0.537 11.967 1.00 96.25 92 GLU A N 1
ATOM 708 C CA . GLU A 1 92 ? -6.956 -1.388 13.150 1.00 96.25 92 GLU A CA 1
ATOM 709 C C . GLU A 1 92 ? -5.512 -1.391 13.693 1.00 96.25 92 GLU A C 1
ATOM 711 O O . GLU A 1 92 ? -5.235 -2.051 14.695 1.00 96.25 92 GLU A O 1
ATOM 716 N N . GLY A 1 93 ? -4.570 -0.695 13.044 1.00 96.25 93 GLY A N 1
ATOM 71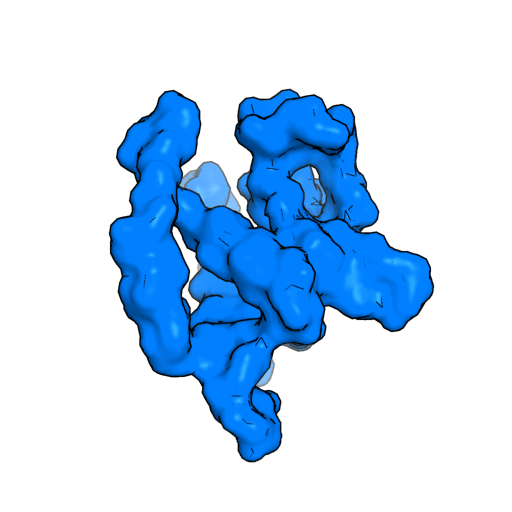7 C CA . GLY A 1 93 ? -3.147 -0.735 13.398 1.00 96.25 93 GLY A CA 1
ATOM 718 C C . GLY A 1 93 ? -2.498 -2.101 13.142 1.00 96.25 93 GLY A C 1
ATOM 719 O O . GLY A 1 93 ? -1.508 -2.454 13.779 1.00 96.25 93 GLY A O 1
ATOM 720 N N . ARG A 1 94 ? -3.077 -2.895 12.234 1.00 96.62 94 ARG A N 1
ATOM 721 C CA . ARG A 1 94 ? -2.678 -4.273 11.912 1.00 96.62 94 ARG A CA 1
ATOM 722 C C . ARG A 1 94 ? -2.039 -4.410 10.532 1.00 96.62 94 ARG A C 1
ATOM 724 O O . ARG A 1 94 ? -1.786 -5.537 10.110 1.00 96.62 94 ARG A O 1
ATOM 731 N N . LEU A 1 95 ? -1.787 -3.307 9.828 1.00 97.31 95 LEU A N 1
ATOM 732 C CA . LEU A 1 95 ? -1.135 -3.313 8.522 1.00 97.31 95 LEU A CA 1
ATOM 733 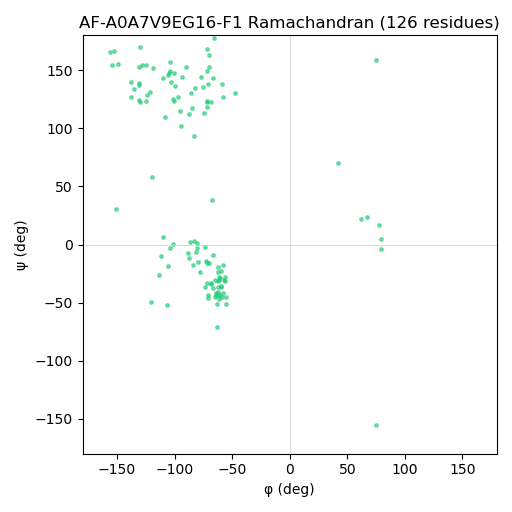C C . LEU A 1 95 ? 0.343 -2.934 8.632 1.00 97.31 95 LEU A C 1
ATOM 735 O O . LEU A 1 95 ? 0.689 -1.844 9.082 1.00 97.31 95 LEU A O 1
ATOM 739 N N . GLU A 1 96 ? 1.215 -3.815 8.151 1.00 96.06 96 GLU A N 1
ATOM 740 C CA . GLU A 1 96 ? 2.632 -3.516 7.960 1.00 96.06 96 GLU A CA 1
ATOM 741 C C . GLU A 1 96 ? 2.955 -3.271 6.484 1.00 96.06 96 GLU A C 1
ATOM 743 O O . GLU A 1 96 ? 2.521 -4.027 5.615 1.00 96.06 96 GLU A O 1
ATOM 748 N N . ALA A 1 97 ? 3.803 -2.280 6.209 1.00 96.38 97 ALA A N 1
ATOM 749 C CA . ALA A 1 97 ? 4.450 -2.120 4.911 1.00 96.38 97 ALA A CA 1
ATOM 750 C C . ALA A 1 97 ? 5.880 -2.666 4.954 1.00 96.38 97 ALA A C 1
ATOM 752 O O . ALA A 1 97 ? 6.623 -2.418 5.907 1.00 96.38 97 ALA A O 1
ATOM 753 N N . ARG A 1 98 ? 6.274 -3.410 3.917 1.00 95.38 98 ARG A N 1
ATOM 754 C CA . ARG A 1 98 ? 7.658 -3.850 3.705 1.00 95.38 98 ARG A CA 1
ATOM 755 C C . ARG A 1 98 ? 8.146 -3.404 2.342 1.00 95.38 98 ARG A C 1
ATOM 757 O O . ARG A 1 98 ? 7.490 -3.659 1.340 1.00 95.38 98 ARG A O 1
ATOM 764 N N . GLU A 1 99 ? 9.297 -2.756 2.313 1.00 95.19 99 GLU A N 1
ATOM 765 C CA . GLU A 1 99 ? 9.906 -2.349 1.055 1.00 95.19 99 GLU A CA 1
ATOM 766 C C . GLU A 1 99 ? 10.430 -3.568 0.287 1.00 95.19 99 GLU A C 1
ATOM 768 O O . GLU A 1 99 ? 10.993 -4.497 0.874 1.00 95.19 99 GLU A O 1
ATOM 773 N N . VAL A 1 100 ? 10.208 -3.574 -1.026 1.00 93.38 100 VAL A N 1
ATOM 774 C CA . VAL A 1 100 ? 10.766 -4.570 -1.940 1.00 93.38 100 VAL A CA 1
ATOM 775 C C . VAL A 1 100 ? 12.174 -4.146 -2.348 1.00 93.38 100 VAL A C 1
ATOM 777 O O . VAL A 1 100 ? 12.372 -3.118 -3.007 1.00 93.38 100 VAL A O 1
ATOM 780 N N . GLU A 1 101 ? 13.152 -4.972 -1.983 1.00 89.44 101 GLU A N 1
ATOM 781 C CA . GLU A 1 101 ? 14.526 -4.847 -2.461 1.00 89.44 101 GLU A CA 1
ATOM 782 C C . GLU A 1 101 ? 14.631 -5.209 -3.949 1.00 89.44 101 GLU A C 1
ATOM 784 O O . GLU A 1 101 ? 13.852 -5.998 -4.481 1.00 89.44 101 GLU A O 1
ATOM 789 N N . GLY A 1 102 ? 15.619 -4.636 -4.636 1.00 87.44 102 GLY A N 1
ATOM 790 C CA . GLY A 1 102 ? 15.775 -4.832 -6.075 1.00 87.44 102 GLY A CA 1
ATOM 791 C C . GLY A 1 102 ? 14.743 -4.044 -6.879 1.00 87.44 102 GLY A C 1
ATOM 792 O O . GLY A 1 102 ? 14.264 -2.997 -6.442 1.00 87.44 102 GLY A O 1
ATOM 793 N N . TRP A 1 103 ? 14.441 -4.494 -8.092 1.00 87.25 103 TRP A N 1
ATOM 794 C CA . TRP A 1 103 ? 13.521 -3.790 -8.978 1.00 87.25 103 TRP A CA 1
ATOM 795 C C . TRP A 1 103 ? 12.127 -4.409 -8.968 1.00 87.25 103 TRP A C 1
ATOM 797 O O . TRP A 1 103 ? 11.964 -5.614 -8.813 1.00 87.25 103 TRP A O 1
ATOM 807 N N . TRP A 1 104 ? 11.123 -3.559 -9.155 1.00 89.56 104 TRP A N 1
ATOM 808 C CA . TRP A 1 104 ? 9.735 -3.946 -9.358 1.00 89.56 104 TRP A CA 1
ATOM 809 C C . TRP A 1 104 ? 9.213 -3.188 -10.571 1.00 89.56 104 TRP A C 1
ATOM 811 O O . TRP A 1 104 ? 9.534 -2.014 -10.738 1.00 89.56 104 TRP A O 1
ATOM 821 N N . GLU A 1 105 ? 8.437 -3.872 -11.406 1.00 87.62 105 GLU A N 1
ATOM 822 C CA . GLU A 1 105 ? 7.821 -3.292 -12.592 1.00 87.62 105 GLU A CA 1
ATOM 823 C C . GLU A 1 105 ? 6.379 -3.774 -12.722 1.00 87.62 105 GLU A C 1
ATOM 825 O O . GLU A 1 105 ? 6.085 -4.955 -12.518 1.00 87.62 105 GLU A O 1
ATOM 830 N N . ASP A 1 106 ? 5.493 -2.863 -13.121 1.00 84.56 106 ASP A N 1
ATOM 831 C CA . ASP A 1 106 ? 4.129 -3.189 -13.523 1.00 84.56 106 ASP A CA 1
ATOM 832 C C . ASP A 1 106 ? 4.047 -3.336 -15.052 1.00 84.56 106 ASP A C 1
ATOM 834 O O . ASP A 1 106 ? 4.223 -2.382 -15.820 1.00 84.56 106 ASP A O 1
ATOM 838 N N . ALA A 1 107 ? 3.751 -4.554 -15.508 1.00 85.50 107 ALA A N 1
ATOM 839 C CA . ALA A 1 107 ? 3.575 -4.869 -16.924 1.00 85.50 107 ALA A CA 1
ATOM 840 C C . ALA A 1 107 ? 2.246 -4.346 -17.513 1.00 85.50 107 ALA A C 1
ATOM 842 O O . ALA A 1 107 ? 2.008 -4.509 -18.711 1.00 85.50 107 ALA A O 1
ATOM 843 N N . GLY A 1 108 ? 1.387 -3.721 -16.700 1.00 78.12 108 GLY A N 1
ATOM 844 C CA . GLY A 1 108 ? 0.086 -3.178 -17.087 1.00 78.12 108 GLY A CA 1
ATOM 845 C C . GLY A 1 108 ? 0.086 -1.742 -17.628 1.00 78.12 108 GLY A C 1
ATOM 846 O O . GLY A 1 108 ? -0.932 -1.334 -18.182 1.00 78.12 108 GLY A O 1
ATOM 847 N N . LYS A 1 109 ? 1.188 -0.975 -17.515 1.00 73.31 109 LYS A N 1
ATOM 848 C CA . LYS A 1 109 ? 1.225 0.458 -17.896 1.00 73.31 109 LYS A CA 1
ATOM 849 C C . LYS A 1 109 ? 0.969 0.707 -19.396 1.00 73.31 109 LYS A C 1
ATOM 851 O O . LYS A 1 109 ? -0.056 1.261 -19.782 1.00 73.31 109 LYS A O 1
ATOM 856 N N . HIS A 1 110 ? 1.922 0.345 -20.259 1.00 75.75 110 HIS A N 1
ATOM 857 C CA . HIS A 1 110 ? 1.855 0.549 -21.715 1.00 75.75 110 HIS A CA 1
ATOM 858 C C . HIS A 1 110 ? 2.734 -0.481 -22.444 1.00 75.75 110 HIS A C 1
ATOM 860 O O . HIS A 1 110 ? 3.719 -0.956 -21.886 1.00 75.75 110 HIS A O 1
ATOM 866 N N . TRP A 1 111 ? 2.442 -0.809 -23.709 1.00 74.62 111 TRP A N 1
ATOM 867 C CA . TRP A 1 111 ? 3.174 -1.861 -24.441 1.00 74.62 111 TRP A CA 1
ATOM 868 C C . TRP A 1 111 ? 4.681 -1.580 -24.592 1.00 74.62 111 TRP A C 1
ATOM 870 O O . TRP A 1 111 ? 5.476 -2.514 -24.645 1.00 74.62 111 TRP A O 1
ATOM 880 N N . GLN A 1 112 ? 5.086 -0.307 -24.636 1.00 77.75 112 GLN A N 1
ATOM 881 C CA . GLN A 1 112 ? 6.505 0.080 -24.666 1.00 77.75 112 GLN A CA 1
ATOM 882 C C . GLN A 1 112 ? 7.213 -0.283 -23.355 1.00 77.75 112 GLN A C 1
ATOM 884 O O . GLN A 1 112 ? 8.333 -0.782 -23.391 1.00 77.75 112 GLN A O 1
ATOM 889 N N . HIS A 1 113 ? 6.517 -0.140 -22.223 1.00 83.81 113 HIS A N 1
ATOM 890 C CA . HIS A 1 113 ? 7.022 -0.520 -20.904 1.00 83.81 113 HIS A CA 1
ATOM 891 C C . HIS A 1 113 ? 7.354 -2.015 -20.844 1.00 83.81 113 HIS A C 1
ATOM 893 O O . HIS A 1 113 ? 8.365 -2.418 -20.283 1.00 83.81 113 HIS A O 1
ATOM 899 N N . LEU A 1 114 ? 6.560 -2.853 -21.519 1.00 87.19 114 LEU A N 1
ATOM 900 C CA . LEU A 1 114 ? 6.817 -4.290 -21.593 1.00 87.19 114 LEU A CA 1
ATOM 901 C C . LEU A 1 114 ? 8.151 -4.623 -22.285 1.00 87.19 114 LEU A C 1
ATOM 903 O O . LEU A 1 114 ? 8.845 -5.552 -21.872 1.00 87.19 114 LEU A O 1
ATOM 907 N N . ALA A 1 115 ? 8.535 -3.866 -23.318 1.00 88.69 115 ALA A N 1
ATOM 908 C CA . ALA A 1 115 ? 9.829 -4.047 -23.976 1.00 88.69 115 ALA A CA 1
ATOM 909 C C . ALA A 1 115 ? 10.996 -3.651 -23.058 1.00 88.69 115 ALA A C 1
ATOM 911 O O . ALA A 1 115 ? 12.066 -4.257 -23.128 1.00 88.69 115 ALA A O 1
ATOM 912 N N . ASP A 1 116 ? 10.796 -2.647 -22.208 1.00 89.19 116 ASP A N 1
ATOM 913 C CA . ASP A 1 116 ? 11.794 -2.175 -21.246 1.00 89.19 116 ASP A CA 1
ATOM 914 C C . ASP A 1 116 ? 11.984 -3.198 -20.121 1.00 89.19 116 ASP A C 1
ATOM 916 O O . ASP A 1 116 ? 13.119 -3.574 -19.824 1.00 89.19 116 ASP A O 1
ATOM 920 N N . ILE A 1 117 ? 10.882 -3.759 -19.609 1.00 90.62 117 ILE A N 1
ATOM 921 C CA . ILE A 1 117 ? 10.890 -4.899 -18.679 1.00 90.62 117 ILE A CA 1
ATOM 922 C C . ILE A 1 117 ? 11.670 -6.074 -19.280 1.00 90.62 117 ILE A C 1
ATOM 924 O O . ILE A 1 117 ? 12.513 -6.668 -18.610 1.00 90.62 117 ILE A O 1
ATOM 928 N N . GLY A 1 118 ? 11.434 -6.395 -20.556 1.00 90.94 118 GLY A N 1
ATOM 929 C CA . GLY A 1 118 ? 12.149 -7.466 -21.252 1.00 90.94 118 GLY A CA 1
ATOM 930 C C . GLY A 1 118 ? 13.666 -7.254 -21.286 1.00 90.94 118 GLY A C 1
ATOM 931 O O . GLY A 1 118 ? 14.415 -8.180 -20.978 1.00 90.94 118 GLY A O 1
ATOM 932 N N . ARG A 1 119 ? 14.123 -6.033 -21.600 1.00 91.19 119 ARG A N 1
ATOM 933 C CA . ARG A 1 119 ? 15.559 -5.692 -21.581 1.00 91.19 119 ARG A CA 1
ATOM 934 C C . ARG A 1 119 ? 16.140 -5.781 -20.173 1.00 91.19 119 ARG A C 1
ATOM 936 O O . ARG A 1 119 ? 17.203 -6.360 -19.992 1.00 91.19 119 ARG A O 1
ATOM 943 N N . ARG A 1 120 ? 15.403 -5.301 -19.172 1.00 89.88 120 ARG A N 1
ATOM 944 C CA . ARG A 1 120 ? 15.812 -5.378 -17.766 1.00 89.88 120 ARG A CA 1
ATOM 945 C C . ARG A 1 120 ? 15.990 -6.824 -17.300 1.00 89.88 120 ARG A C 1
ATOM 947 O O . ARG A 1 120 ? 16.989 -7.143 -16.665 1.00 89.88 120 ARG A O 1
ATOM 954 N N . ILE A 1 121 ? 15.066 -7.715 -17.665 1.00 92.06 121 ILE A N 1
ATOM 955 C CA . ILE A 1 121 ? 15.166 -9.150 -17.363 1.00 92.06 121 ILE A CA 1
ATOM 956 C C . ILE A 1 121 ? 16.389 -9.780 -18.040 1.00 92.06 121 ILE A C 1
ATOM 958 O O . ILE A 1 121 ? 17.050 -10.607 -17.414 1.00 92.06 121 ILE A O 1
ATOM 962 N N . ASP A 1 122 ? 16.696 -9.413 -19.285 1.00 92.56 122 ASP A N 1
ATOM 963 C CA . ASP A 1 122 ? 17.880 -9.915 -19.997 1.00 92.56 122 ASP A CA 1
ATOM 964 C C . ASP A 1 122 ? 19.184 -9.475 -19.305 1.00 92.56 122 ASP A C 1
ATOM 966 O O . ASP A 1 122 ? 20.083 -10.285 -19.074 1.00 92.56 122 ASP A O 1
ATOM 970 N N . GLU A 1 123 ? 19.247 -8.211 -18.879 1.00 90.56 123 GLU A N 1
ATOM 971 C CA . GLU A 1 123 ? 20.414 -7.622 -18.216 1.00 90.56 123 GLU A CA 1
ATOM 972 C C . GLU A 1 123 ? 20.637 -8.161 -16.795 1.00 90.56 123 GLU A C 1
ATOM 974 O O . GLU A 1 123 ? 21.764 -8.502 -16.425 1.00 90.56 123 GLU A O 1
ATOM 979 N N . THR A 1 124 ? 19.582 -8.245 -15.978 1.00 89.56 124 THR A N 1
ATOM 980 C CA . THR A 1 124 ? 19.715 -8.542 -14.541 1.00 89.56 124 THR A CA 1
AT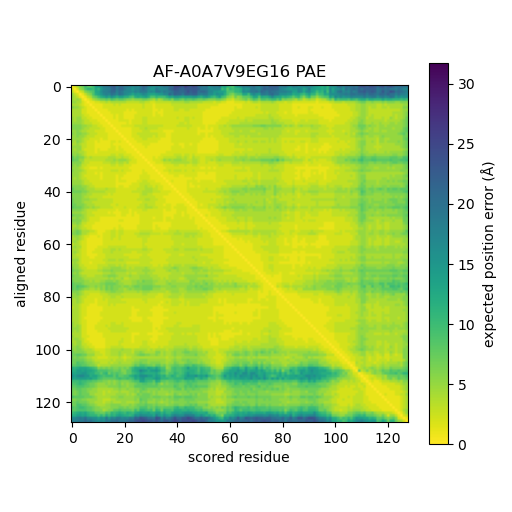OM 981 C C . THR A 1 124 ? 19.294 -9.957 -14.167 1.00 89.56 124 THR A C 1
ATOM 983 O O . THR A 1 124 ? 19.664 -10.451 -13.107 1.00 89.56 124 THR A O 1
ATOM 986 N N . GLY A 1 125 ? 18.521 -10.637 -15.012 1.00 83.62 125 GLY A N 1
ATOM 987 C CA . GLY A 1 125 ? 17.728 -11.800 -14.618 1.00 83.62 125 GLY A CA 1
ATOM 988 C C . GLY A 1 125 ? 16.485 -11.404 -13.810 1.00 83.62 125 GLY A C 1
ATOM 989 O O . GLY A 1 125 ? 16.422 -10.329 -13.219 1.00 83.62 125 GLY A O 1
ATOM 990 N N . ALA A 1 126 ? 15.487 -12.293 -13.781 1.00 72.75 126 ALA A N 1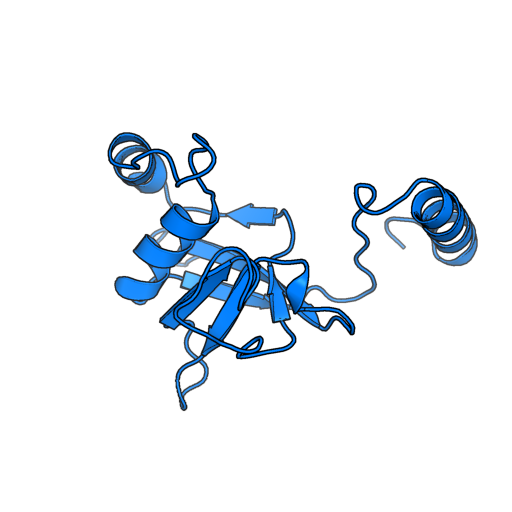
ATOM 991 C CA . ALA A 1 126 ? 14.232 -12.078 -13.050 1.00 72.75 126 ALA A CA 1
ATOM 992 C C . ALA A 1 126 ? 14.306 -12.440 -11.551 1.00 72.75 126 ALA A C 1
ATOM 994 O O . ALA A 1 126 ? 13.430 -12.041 -10.799 1.00 72.75 126 ALA A O 1
ATOM 995 N N . ASN A 1 127 ? 15.312 -13.221 -11.129 1.00 64.44 127 ASN A N 1
ATOM 996 C CA . ASN A 1 127 ? 15.451 -13.760 -9.764 1.00 64.44 127 ASN A CA 1
ATOM 997 C C . ASN A 1 127 ? 16.930 -13.976 -9.364 1.00 64.44 127 ASN A C 1
ATOM 999 O O . ASN A 1 127 ? 17.239 -14.961 -8.690 1.00 64.44 127 ASN A O 1
ATOM 1003 N N . LYS A 1 128 ? 17.861 -13.170 -9.888 1.00 52.62 128 LYS A N 1
ATOM 1004 C CA . LYS A 1 128 ? 19.289 -13.306 -9.557 1.00 52.62 128 LYS A CA 1
ATOM 1005 C C . LYS A 1 128 ? 19.668 -12.456 -8.357 1.00 52.62 128 LYS A C 1
ATOM 1007 O O . LYS A 1 128 ? 19.153 -11.322 -8.276 1.00 52.62 128 LYS A O 1
#

Foldseek 3Di:
DPPVLAAKEWEWEQDPCQLCAFAFDADPVRQTQATAGNDCPQRPVHNDHNHSIGTDPDIDHRPCLVVVQVPADQGVVRDRDVRSSQNVRNNVSRYDYHYDPDDDDDPPPDVVSVVVVVVVCVVPNPPD

Solvent-accessible surface area (backbone atoms only — not comparable to full-atom values): 7534 Å² total; per-residue (Å²): 138,42,99,81,59,66,44,30,36,40,30,26,38,83,48,95,65,28,51,82,31,41,18,44,31,62,44,98,86,69,48,42,53,40,55,41,44,18,29,55,76,73,30,75,91,29,86,54,57,86,34,40,36,22,59,46,104,49,79,47,69,31,82,65,50,64,63,54,64,74,69,63,66,60,44,101,84,69,42,77,54,70,58,58,58,51,30,54,33,12,69,71,69,29,33,42,79,39,77,58,78,81,86,85,84,75,76,80,79,45,79,70,56,43,56,51,51,51,51,48,34,71,76,59,46,88,86,110

Nearest PDB structures (foldseek):
  6t38-assembly1_A  TM=8.166E-01  e=8.234E-11  Pseudomonas aeruginosa PAO1
  5ify-assembly2_E  TM=8.071E-01  e=1.073E-10  Burkholderia vietnamiensis G4
  6n0u-assembly1_A  TM=8.075E-01  e=2.889E-10  Paraburkholderia phymatum STM815
  8f73-assembly2_D-4  TM=8.267E-01  e=5.391E-07  Pseudomonas aeruginosa PAO1
  8b6d-assembly1_B  TM=6.167E-01  e=5.816E-06  Thermocrispum agreste DSM 44070